Protein AF-A0A8T6TS61-F1 (afdb_monomer)

Sequence (116 aa):
MEAKVGDKGYFGRKNGEKTYGEVVKVNRKTLKVKQLEDRGTQKSHNVGTVWTVPKTLWTPENEGRPAYATKPRRPRRKRPCLVNVLTGERTYGEPGMSEDLLFGLMANGMLPKGRR

Radius of gyration: 26.25 Å; Cα contacts (8 Å, |Δi|>4): 185; chains: 1; bounding box: 59×33×60 Å

Structure (mmCIF, N/CA/C/O backbone):
data_AF-A0A8T6TS61-F1
#
_entry.id   AF-A0A8T6TS61-F1
#
loop_
_atom_site.group_PDB
_atom_site.id
_atom_site.type_symbol
_atom_site.label_atom_id
_atom_site.label_alt_id
_atom_site.label_comp_id
_atom_site.label_asym_id
_atom_site.label_entity_id
_atom_site.label_seq_id
_atom_site.pdbx_PDB_ins_code
_atom_site.Cartn_x
_atom_site.Cartn_y
_atom_site.Cartn_z
_atom_site.occupancy
_atom_site.B_iso_or_equiv
_atom_site.auth_seq_id
_atom_site.auth_comp_id
_atom_site.auth_asym_id
_atom_site.auth_atom_id
_atom_site.pdbx_PDB_model_num
ATOM 1 N N . MET A 1 1 ? -0.534 5.673 20.161 1.00 57.84 1 MET A N 1
ATOM 2 C CA . MET A 1 1 ? -1.761 6.347 19.694 1.00 57.84 1 MET A CA 1
ATOM 3 C C . MET A 1 1 ? -2.920 5.394 19.885 1.00 57.84 1 MET A C 1
ATOM 5 O O . MET A 1 1 ? -2.865 4.272 19.388 1.00 57.84 1 MET A O 1
ATOM 9 N N . GLU A 1 2 ? -3.903 5.790 20.682 1.00 70.38 2 GLU A N 1
ATOM 10 C CA . GLU A 1 2 ? -5.061 4.963 21.009 1.00 70.38 2 GLU A CA 1
ATOM 11 C C . GLU A 1 2 ? -6.249 5.462 20.188 1.00 70.38 2 GLU A C 1
ATOM 13 O O . GLU A 1 2 ? -6.731 6.564 20.416 1.00 70.38 2 GLU A O 1
ATOM 18 N N . ALA A 1 3 ? -6.648 4.695 19.172 1.00 75.81 3 ALA A N 1
ATOM 19 C CA . ALA A 1 3 ? -7.824 5.017 18.370 1.00 75.81 3 ALA A CA 1
ATOM 20 C C . ALA A 1 3 ? -9.089 4.681 19.167 1.00 75.81 3 ALA A C 1
ATOM 22 O O . ALA A 1 3 ? -9.177 3.588 19.739 1.00 75.81 3 ALA A O 1
ATOM 23 N N . LYS A 1 4 ? -10.052 5.599 19.181 1.00 85.06 4 LYS A N 1
ATOM 24 C CA . LYS A 1 4 ? -11.373 5.431 19.789 1.00 85.06 4 LYS A CA 1
ATOM 25 C C . LYS A 1 4 ? -12.397 5.027 18.730 1.00 85.06 4 LYS A C 1
ATOM 27 O O . LYS A 1 4 ? -12.181 5.172 17.529 1.00 85.06 4 LYS A O 1
ATOM 32 N N . VAL A 1 5 ? -13.517 4.466 19.180 1.00 87.69 5 VAL A N 1
ATOM 33 C CA . VAL A 1 5 ? -14.664 4.204 18.299 1.00 87.69 5 VAL A CA 1
ATOM 34 C C . VAL A 1 5 ? -15.241 5.551 17.851 1.00 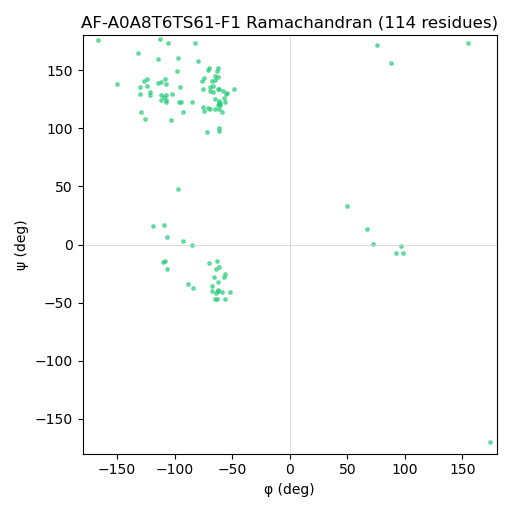87.69 5 VAL A C 1
ATOM 36 O O . VAL A 1 5 ?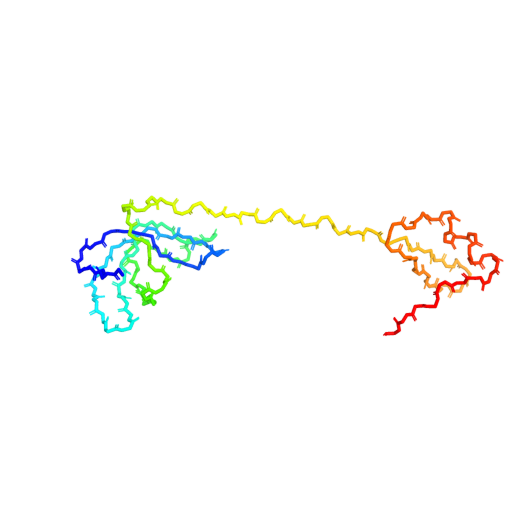 -15.437 6.426 18.689 1.00 87.69 5 VAL A O 1
ATOM 39 N N . GLY A 1 6 ? -15.481 5.710 16.550 1.00 87.44 6 GLY A N 1
ATOM 40 C CA . GLY A 1 6 ? -15.922 6.959 15.921 1.00 87.44 6 GLY A CA 1
ATOM 41 C C . GLY A 1 6 ? -14.791 7.846 15.388 1.00 87.44 6 GLY A C 1
ATOM 42 O O . GLY A 1 6 ? -15.067 8.824 14.698 1.00 87.44 6 GLY A O 1
ATOM 43 N N . ASP A 1 7 ? -13.521 7.511 15.647 1.00 89.44 7 ASP A N 1
ATOM 44 C CA . ASP A 1 7 ? -12.402 8.281 15.095 1.00 89.44 7 ASP A CA 1
ATOM 45 C C . ASP A 1 7 ? -12.305 8.097 13.577 1.00 89.44 7 ASP A C 1
ATOM 47 O O . ASP A 1 7 ? -12.357 6.975 13.057 1.00 89.44 7 ASP A O 1
ATOM 51 N N . LYS A 1 8 ? -12.096 9.211 12.871 1.00 91.00 8 LYS A N 1
ATOM 52 C CA . LYS A 1 8 ? -11.845 9.243 11.429 1.00 91.00 8 LYS A CA 1
ATOM 53 C C . LYS A 1 8 ? -10.356 9.352 11.134 1.00 91.00 8 LYS A C 1
ATOM 55 O O . LYS A 1 8 ? -9.570 9.915 11.901 1.00 91.00 8 LYS A O 1
ATOM 60 N N . GLY A 1 9 ? -9.949 8.775 10.014 1.00 91.19 9 GLY A N 1
ATOM 61 C CA . GLY A 1 9 ? -8.551 8.757 9.625 1.00 91.19 9 GLY A CA 1
ATOM 62 C C . GLY A 1 9 ? -8.287 7.924 8.387 1.00 91.19 9 GLY A C 1
ATOM 63 O O . GLY A 1 9 ? -9.191 7.479 7.681 1.00 91.19 9 GLY A O 1
ATOM 64 N N . TYR A 1 10 ? -7.005 7.714 8.129 1.00 90.06 10 TYR A N 1
ATOM 65 C CA . TYR A 1 10 ? -6.511 6.984 6.978 1.00 90.06 10 TYR A CA 1
ATOM 66 C C . TYR A 1 10 ? -5.981 5.618 7.398 1.00 90.06 10 TYR A C 1
ATOM 68 O O . TYR A 1 10 ? -5.243 5.483 8.376 1.00 90.06 10 TYR A O 1
ATOM 76 N N . PHE A 1 11 ? -6.293 4.590 6.612 1.00 89.25 11 PHE A N 1
ATOM 77 C CA . PHE A 1 11 ? -5.754 3.249 6.810 1.00 89.25 11 PHE A CA 1
ATOM 78 C C . PHE A 1 11 ? -5.103 2.702 5.543 1.00 89.25 11 PHE A C 1
ATOM 80 O O . PHE A 1 11 ? -5.594 2.876 4.429 1.00 89.25 11 PHE A O 1
ATOM 87 N N . GLY A 1 12 ? -3.974 2.011 5.707 1.00 87.12 12 GLY A N 1
ATOM 88 C CA . GLY A 1 12 ? -3.275 1.368 4.594 1.00 87.12 12 GLY A CA 1
ATOM 89 C C . GLY A 1 12 ? -1.782 1.172 4.835 1.00 87.12 12 GLY A C 1
ATOM 90 O O . GLY A 1 12 ? -1.214 1.642 5.821 1.00 87.12 12 GLY A O 1
ATOM 91 N N . ARG A 1 13 ? -1.109 0.472 3.919 1.00 84.88 13 ARG A N 1
ATOM 92 C CA . ARG A 1 13 ? 0.338 0.192 4.019 1.00 84.88 13 ARG A CA 1
ATOM 93 C C . ARG A 1 13 ? 1.155 1.468 3.802 1.00 84.88 13 ARG A C 1
ATOM 95 O O . ARG A 1 13 ? 0.719 2.344 3.070 1.00 84.88 13 ARG A O 1
ATOM 102 N N . LYS A 1 14 ? 2.356 1.569 4.388 1.00 78.38 14 LYS A N 1
ATOM 103 C CA . LYS A 1 14 ? 3.235 2.758 4.277 1.00 78.38 14 LYS A CA 1
ATOM 104 C C . LYS A 1 14 ? 3.491 3.205 2.827 1.00 78.38 14 LYS A C 1
ATOM 106 O O . LYS A 1 14 ? 3.453 4.393 2.556 1.00 78.38 14 LYS A O 1
ATOM 111 N N . ASN A 1 15 ? 3.698 2.252 1.918 1.00 77.00 15 ASN A N 1
ATOM 112 C CA . ASN A 1 15 ? 3.918 2.502 0.485 1.00 77.00 15 ASN A CA 1
ATOM 113 C C . ASN A 1 15 ? 2.719 2.070 -0.380 1.00 77.00 15 ASN A C 1
ATOM 115 O O . ASN A 1 15 ? 2.887 1.802 -1.565 1.00 77.00 15 ASN A O 1
ATOM 119 N N . GLY A 1 16 ? 1.550 1.869 0.229 1.00 76.69 16 GLY A N 1
ATOM 120 C CA . GLY A 1 16 ? 0.342 1.434 -0.468 1.00 76.69 16 GLY A CA 1
ATOM 121 C C . GLY A 1 16 ? -0.718 2.523 -0.486 1.00 76.69 16 GLY A C 1
ATOM 122 O O . GLY A 1 16 ? -0.552 3.574 0.128 1.00 76.69 16 GLY A O 1
ATOM 123 N N . GLU A 1 17 ? -1.827 2.228 -1.157 1.00 82.12 17 GLU A N 1
ATOM 124 C CA . GLU A 1 17 ? -3.011 3.080 -1.147 1.00 82.12 17 GLU A CA 1
ATOM 125 C C . GLU A 1 17 ? -3.520 3.274 0.287 1.00 82.12 17 GLU A C 1
ATOM 127 O O . GLU A 1 17 ? -3.616 2.321 1.077 1.00 82.12 17 GLU A O 1
ATOM 132 N N . LYS A 1 18 ? -3.791 4.536 0.613 1.00 86.50 18 LYS A N 1
ATOM 133 C CA . LYS A 1 18 ? -4.321 4.992 1.891 1.00 86.50 18 LYS A CA 1
ATOM 134 C C . LYS A 1 18 ? -5.765 5.389 1.659 1.00 86.50 18 LYS A C 1
ATOM 136 O O . LYS A 1 18 ? -6.031 6.221 0.800 1.00 86.50 18 LYS A O 1
ATOM 141 N N . THR A 1 19 ? -6.667 4.789 2.416 1.00 89.06 19 THR A N 1
ATOM 142 C CA . THR A 1 19 ? -8.106 4.985 2.250 1.00 89.06 19 THR A CA 1
ATOM 143 C C . THR A 1 19 ? -8.657 5.676 3.482 1.00 89.06 19 THR A C 1
ATOM 145 O O . THR A 1 19 ? -8.248 5.341 4.597 1.00 89.06 19 THR A O 1
ATOM 148 N N . TYR A 1 20 ? -9.562 6.631 3.292 1.00 90.25 20 TYR A N 1
ATOM 149 C CA . TYR A 1 20 ? -10.251 7.278 4.399 1.00 90.25 20 TYR A CA 1
ATOM 150 C C . TYR A 1 20 ? -11.351 6.378 4.980 1.00 90.25 20 TYR A C 1
ATOM 152 O O . TYR A 1 20 ? -12.066 5.670 4.259 1.00 90.25 20 TYR A O 1
ATOM 160 N N . GLY A 1 21 ? -11.482 6.381 6.302 1.00 92.06 21 GLY A N 1
ATOM 161 C CA . GLY A 1 21 ? -12.479 5.584 7.000 1.00 92.06 21 GLY A CA 1
ATOM 162 C C . GLY A 1 21 ? -12.670 5.977 8.458 1.00 92.06 21 GLY A C 1
ATOM 163 O O . GLY A 1 21 ? -11.967 6.829 8.995 1.00 92.06 21 GLY A O 1
ATOM 164 N N . GLU A 1 22 ? -13.632 5.316 9.089 1.00 93.44 22 GLU A N 1
ATOM 165 C CA . GLU A 1 22 ? -14.068 5.555 10.464 1.00 93.44 22 GLU A CA 1
ATOM 166 C C . GLU A 1 22 ? -13.972 4.274 11.297 1.00 93.44 22 GLU A C 1
ATOM 168 O O . GLU A 1 22 ? -14.357 3.192 10.847 1.00 93.44 22 GLU A O 1
ATOM 173 N N . VAL A 1 23 ? -13.465 4.364 12.524 1.00 92.69 23 VAL A N 1
ATOM 174 C CA . VAL A 1 23 ? -13.328 3.208 13.417 1.00 92.69 23 VAL A CA 1
ATOM 175 C C . VAL A 1 23 ? -14.688 2.799 13.987 1.00 92.69 23 VAL A C 1
ATOM 177 O O . VAL A 1 23 ? -15.271 3.493 14.809 1.00 92.69 23 VAL A O 1
ATOM 180 N N . VAL A 1 24 ? -15.156 1.605 13.630 1.00 93.38 24 VAL A N 1
ATOM 181 C CA . VAL A 1 24 ? -16.403 1.009 14.145 1.00 93.38 24 VAL A CA 1
ATOM 182 C C . VAL A 1 24 ? -16.164 0.217 15.429 1.00 93.38 24 VAL A C 1
ATOM 184 O O . VAL A 1 24 ? -17.025 0.142 16.299 1.00 93.38 24 VAL A O 1
ATOM 187 N N . LYS A 1 25 ? -15.002 -0.434 15.553 1.00 91.06 25 LYS A N 1
ATOM 188 C CA . LYS A 1 25 ? -14.678 -1.258 16.726 1.00 91.06 25 LYS A CA 1
ATOM 189 C C . LYS A 1 25 ? -13.185 -1.273 16.996 1.00 91.06 25 LYS A C 1
ATOM 191 O O . LYS A 1 25 ? -12.387 -1.470 16.083 1.00 91.06 25 LYS A O 1
ATOM 196 N N . VAL A 1 26 ? -12.815 -1.179 18.267 1.00 91.88 26 VAL A N 1
ATOM 197 C CA . VAL A 1 26 ? -11.428 -1.280 18.722 1.00 91.88 26 VAL A CA 1
ATOM 198 C C . VAL A 1 26 ? -11.235 -2.614 19.433 1.00 91.88 26 VAL A C 1
ATOM 200 O O . VAL A 1 26 ? -11.913 -2.913 20.409 1.00 91.88 26 VAL A O 1
ATOM 203 N N . ASN A 1 27 ? -10.296 -3.423 18.947 1.00 91.25 27 ASN A N 1
ATOM 204 C CA . ASN A 1 27 ? -9.801 -4.601 19.652 1.00 91.25 27 ASN A CA 1
ATOM 205 C C . ASN A 1 27 ? -8.399 -4.312 20.215 1.00 91.25 27 ASN A C 1
ATOM 207 O O . ASN A 1 27 ? -7.758 -3.301 19.907 1.00 91.25 27 ASN A O 1
ATOM 211 N N . ARG A 1 28 ? -7.859 -5.245 21.012 1.00 88.19 28 ARG A N 1
ATOM 212 C CA . ARG A 1 28 ? -6.527 -5.093 21.621 1.00 88.19 28 ARG A CA 1
ATOM 213 C C . ARG A 1 28 ? -5.424 -4.854 20.579 1.00 88.19 28 ARG A C 1
ATOM 215 O O . ARG A 1 28 ? -4.642 -3.918 20.738 1.00 88.19 28 ARG A O 1
ATOM 222 N N . LYS A 1 29 ? -5.393 -5.649 19.500 1.00 89.06 29 LYS A N 1
ATOM 223 C CA . LYS A 1 29 ? -4.361 -5.589 18.439 1.00 89.06 29 LYS A CA 1
ATOM 224 C C . LYS A 1 29 ? -4.839 -4.973 17.116 1.00 89.06 29 LYS A C 1
ATOM 226 O O . LYS A 1 29 ? -4.019 -4.521 16.319 1.00 89.06 29 LYS A O 1
ATOM 231 N N . THR A 1 30 ? -6.146 -4.957 16.871 1.00 92.81 30 THR A N 1
ATOM 232 C CA . THR A 1 30 ? -6.739 -4.583 15.578 1.00 92.81 30 THR A CA 1
ATOM 233 C C . THR A 1 30 ? -7.880 -3.586 15.748 1.00 92.81 30 THR A C 1
ATOM 235 O O . THR A 1 30 ? -8.410 -3.409 16.840 1.00 92.81 30 THR A O 1
ATOM 238 N N . LEU A 1 31 ? -8.269 -2.959 14.647 1.00 92.94 31 LEU A N 1
ATOM 239 C CA . LEU A 1 31 ? -9.385 -2.034 14.515 1.00 92.94 31 LEU A CA 1
ATOM 240 C C . LEU A 1 31 ? -10.311 -2.568 13.424 1.00 92.94 31 LEU A C 1
ATOM 242 O O . LEU A 1 31 ? -9.833 -3.104 12.423 1.00 92.94 31 LEU A O 1
ATOM 246 N N . LYS A 1 32 ? -11.622 -2.434 13.605 1.00 93.31 32 LYS A N 1
ATOM 247 C CA . LYS A 1 32 ? -12.579 -2.533 12.505 1.00 93.31 32 LYS A CA 1
ATOM 248 C C . LYS A 1 32 ? -12.881 -1.130 12.021 1.00 93.31 32 LYS A C 1
ATOM 250 O O . LYS A 1 32 ? -13.324 -0.308 12.817 1.00 93.31 32 LYS A O 1
ATOM 255 N N . VAL A 1 33 ? -12.642 -0.877 10.745 1.00 93.44 33 VAL A N 1
ATOM 256 C CA . VAL A 1 33 ? -12.772 0.445 10.131 1.00 93.44 33 VAL A CA 1
ATOM 257 C C . VAL A 1 33 ? -13.774 0.356 8.991 1.00 93.44 33 VAL A C 1
ATOM 259 O O . VAL A 1 33 ? -13.643 -0.517 8.137 1.00 93.44 33 VAL A O 1
ATOM 262 N N . LYS A 1 34 ? -14.771 1.235 8.972 1.00 92.50 34 LYS A N 1
ATOM 263 C CA . LYS A 1 34 ? -15.693 1.413 7.854 1.00 92.50 34 LYS A CA 1
ATOM 264 C C . LYS A 1 34 ? -15.062 2.366 6.851 1.00 92.50 34 LYS A C 1
ATOM 266 O O . LYS A 1 34 ? -14.695 3.485 7.190 1.00 92.50 34 LYS A O 1
ATOM 271 N N . GLN A 1 35 ? -14.918 1.905 5.623 1.00 91.44 35 GLN A N 1
ATOM 272 C CA . GLN A 1 35 ? -14.392 2.688 4.515 1.00 91.44 35 GLN A CA 1
ATOM 273 C C . GLN A 1 35 ? -15.389 3.786 4.106 1.00 91.44 35 GLN A C 1
ATOM 275 O O . GLN A 1 35 ? -16.574 3.497 3.939 1.00 91.44 35 GLN A O 1
ATOM 280 N N . LEU A 1 36 ? -14.913 5.022 3.936 1.00 89.56 36 LEU A N 1
ATOM 281 C CA . LEU A 1 36 ? -15.720 6.184 3.529 1.00 89.56 36 LEU A CA 1
ATOM 282 C C . LEU A 1 36 ? -15.408 6.676 2.102 1.00 89.56 36 LEU A C 1
ATOM 284 O O . LEU A 1 36 ? -16.199 7.418 1.534 1.00 89.56 36 LEU A O 1
ATOM 288 N N . GLU A 1 37 ? -14.295 6.240 1.512 1.00 85.56 37 GLU A N 1
ATOM 289 C CA . GLU A 1 37 ? -13.898 6.533 0.124 1.00 85.56 37 GLU A CA 1
ATOM 290 C C . GLU A 1 37 ? -13.885 5.260 -0.725 1.00 85.56 37 GLU A C 1
ATOM 292 O O . GLU A 1 37 ? -13.765 4.168 -0.182 1.00 85.56 37 GLU A O 1
ATOM 297 N N . ASP A 1 38 ? -13.957 5.366 -2.051 1.00 80.81 38 ASP A N 1
ATOM 298 C CA . ASP A 1 38 ? -13.696 4.225 -2.937 1.00 80.81 38 ASP A CA 1
ATOM 299 C C . ASP A 1 38 ? -12.230 3.769 -2.817 1.00 80.81 38 ASP A C 1
ATOM 301 O O . ASP A 1 38 ? -11.324 4.584 -2.628 1.00 80.81 38 ASP A O 1
ATOM 305 N N . ARG A 1 39 ? -11.984 2.459 -2.934 1.00 77.44 39 ARG A N 1
ATOM 306 C CA . ARG A 1 39 ? -10.640 1.872 -2.827 1.00 77.44 39 ARG A CA 1
ATOM 307 C C . ARG A 1 39 ? -10.330 0.946 -3.995 1.00 77.44 39 ARG A C 1
ATOM 309 O O . ARG A 1 39 ? -11.118 0.053 -4.315 1.00 77.44 39 ARG A O 1
ATOM 316 N N . GLY A 1 40 ? -9.121 1.089 -4.534 1.00 69.94 40 GLY A N 1
ATOM 317 C CA . GLY A 1 40 ? -8.561 0.230 -5.571 1.00 69.94 40 GLY A CA 1
ATOM 318 C C . GLY A 1 40 ? -8.900 0.669 -6.997 1.00 69.94 40 GLY A C 1
ATOM 319 O O . GLY A 1 40 ? -9.906 1.322 -7.264 1.00 69.94 40 GLY A O 1
ATOM 320 N N . THR A 1 41 ? -8.053 0.256 -7.942 1.00 62.69 41 THR A N 1
ATOM 321 C CA . THR A 1 41 ? -8.075 0.679 -9.357 1.00 62.69 41 THR A CA 1
ATOM 322 C C . THR A 1 41 ? -9.365 0.312 -10.104 1.00 62.69 41 THR A C 1
ATOM 324 O O . THR A 1 41 ? -9.663 0.911 -11.130 1.00 62.69 41 THR A O 1
ATOM 327 N N . GLN A 1 42 ? -10.144 -0.646 -9.594 1.00 61.75 42 GLN A N 1
ATOM 328 C CA . GLN A 1 42 ? -11.404 -1.103 -10.194 1.00 61.75 42 GLN A 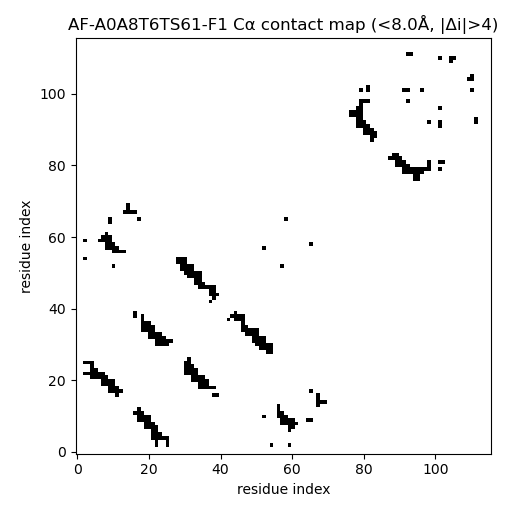CA 1
ATOM 329 C C . GLN A 1 42 ? -12.631 -0.889 -9.293 1.00 61.75 42 GLN A C 1
ATOM 331 O O . GLN A 1 42 ? -13.663 -1.507 -9.534 1.00 61.75 42 GLN A O 1
ATOM 336 N N . LYS A 1 43 ? -12.542 -0.056 -8.240 1.00 63.91 43 LYS A N 1
ATOM 337 C CA . LYS A 1 43 ? -13.630 0.123 -7.253 1.00 63.91 43 LYS A CA 1
ATOM 338 C C . LYS A 1 43 ? -14.171 -1.204 -6.701 1.00 63.91 43 LYS A C 1
ATOM 340 O O . LYS A 1 43 ? -15.348 -1.331 -6.389 1.00 63.91 43 LYS A O 1
ATOM 345 N N . SER A 1 44 ? -13.311 -2.215 -6.572 1.00 62.91 44 SER A N 1
ATOM 346 C CA . SER A 1 44 ? -13.714 -3.570 -6.167 1.00 62.91 44 SER A CA 1
ATOM 347 C C . SER A 1 44 ? -14.301 -3.624 -4.750 1.00 62.91 44 SER A C 1
ATOM 349 O O . SER A 1 44 ? -14.908 -4.621 -4.370 1.00 62.91 44 SER A O 1
ATOM 351 N N . HIS A 1 45 ? -14.122 -2.559 -3.965 1.00 70.00 45 HIS A N 1
ATOM 352 C CA . HIS A 1 45 ? -14.684 -2.410 -2.632 1.00 70.00 45 HIS A CA 1
ATOM 353 C C . HIS A 1 45 ? -15.477 -1.110 -2.538 1.00 70.00 45 HIS A C 1
ATOM 355 O O . HIS A 1 45 ? -14.890 -0.026 -2.480 1.00 70.00 45 HIS A O 1
ATOM 361 N N . ASN A 1 46 ? -16.801 -1.250 -2.479 1.00 76.69 46 ASN A N 1
ATOM 362 C CA . ASN A 1 46 ? -17.725 -0.136 -2.315 1.00 76.69 46 ASN A CA 1
ATOM 363 C C . ASN A 1 46 ? -17.496 0.590 -0.981 1.00 76.69 46 ASN A C 1
ATOM 365 O O . ASN A 1 46 ? -17.105 -0.014 0.032 1.00 76.69 46 ASN A O 1
ATOM 369 N N . VAL A 1 47 ? -17.818 1.885 -0.977 1.00 81.50 47 VAL A N 1
ATOM 370 C CA . VAL A 1 47 ? -17.962 2.696 0.237 1.00 81.50 47 VAL A CA 1
ATOM 371 C C . VAL A 1 47 ? -18.852 1.963 1.249 1.00 81.50 47 VAL A C 1
ATOM 373 O O . VAL A 1 47 ? -19.894 1.410 0.905 1.00 81.50 47 VAL A O 1
ATOM 376 N N . GLY A 1 48 ? -18.426 1.929 2.511 1.00 84.50 48 GLY A N 1
ATOM 377 C CA . GLY A 1 48 ? -19.119 1.234 3.597 1.00 84.50 48 GLY A CA 1
ATOM 378 C C . GLY A 1 48 ? -18.570 -0.153 3.938 1.00 84.50 48 GLY A C 1
ATOM 379 O O . GLY A 1 48 ? -18.967 -0.715 4.959 1.00 84.50 48 GLY A O 1
ATOM 380 N N . THR A 1 49 ? -17.623 -0.686 3.158 1.00 87.88 49 THR A N 1
ATOM 381 C CA . THR A 1 49 ? -16.950 -1.957 3.475 1.00 87.88 49 THR A CA 1
ATOM 382 C C . THR A 1 49 ? -16.191 -1.861 4.804 1.00 87.88 49 THR A C 1
ATOM 384 O O . THR A 1 49 ? -15.463 -0.896 5.052 1.00 87.88 49 THR A O 1
ATOM 387 N N . VAL A 1 50 ? -16.340 -2.871 5.668 1.00 91.06 50 VAL A N 1
ATOM 388 C CA . VAL A 1 50 ? -15.656 -2.931 6.968 1.00 91.06 50 VAL A CA 1
ATOM 389 C C . VAL A 1 50 ? -14.365 -3.739 6.858 1.00 91.06 50 VAL A C 1
ATOM 391 O O . VAL A 1 50 ? -14.381 -4.920 6.519 1.00 91.06 50 VAL A O 1
ATOM 394 N N . TRP A 1 51 ? -13.247 -3.120 7.220 1.00 90.62 51 TRP A N 1
ATOM 395 C CA . TRP A 1 51 ? -11.912 -3.705 7.175 1.00 90.62 51 TRP A CA 1
ATOM 396 C C . TRP A 1 51 ? -11.381 -4.010 8.565 1.00 90.62 51 TRP A C 1
ATOM 398 O O . TRP A 1 51 ? -11.553 -3.220 9.489 1.00 90.62 51 TRP A O 1
ATOM 408 N N . THR A 1 52 ? -10.661 -5.123 8.699 1.00 93.62 52 THR A N 1
ATOM 409 C CA . THR A 1 52 ? -9.856 -5.393 9.895 1.00 93.62 52 THR A CA 1
ATOM 410 C C . THR A 1 52 ? -8.437 -4.889 9.660 1.00 93.62 52 THR A C 1
ATOM 412 O O . THR A 1 52 ? -7.723 -5.407 8.804 1.00 93.62 52 THR A O 1
ATOM 415 N N . VAL A 1 53 ? -8.024 -3.874 10.417 1.00 90.75 53 VAL A N 1
ATOM 416 C CA . VAL A 1 53 ? -6.755 -3.162 10.232 1.00 90.75 53 VAL A CA 1
ATOM 417 C C . VAL A 1 53 ? -5.913 -3.250 11.512 1.00 90.75 53 VAL A C 1
ATOM 419 O O . VAL A 1 53 ? -6.423 -2.990 12.601 1.00 90.75 53 VAL A O 1
ATOM 422 N N . PRO A 1 54 ? -4.620 -3.607 11.442 1.00 91.69 54 PRO A N 1
ATOM 423 C CA . PRO A 1 54 ? -3.702 -3.477 12.572 1.00 91.69 54 PRO A CA 1
ATOM 424 C C . PRO A 1 54 ? -3.535 -2.016 13.005 1.00 91.69 54 PRO A C 1
ATOM 426 O O . PRO A 1 54 ? -3.441 -1.130 12.158 1.00 91.69 54 PRO A O 1
ATOM 429 N N . LYS A 1 55 ? -3.388 -1.763 14.311 1.00 88.81 55 LYS A N 1
ATOM 430 C CA . LYS A 1 55 ? -3.176 -0.397 14.840 1.00 88.81 55 LYS A 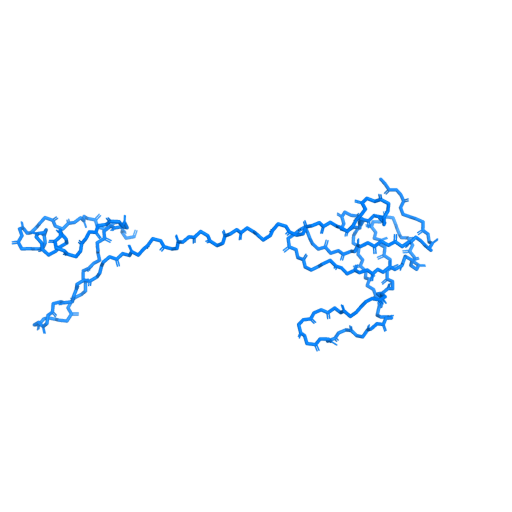CA 1
ATOM 431 C C . LYS A 1 55 ? -1.954 0.315 14.237 1.00 88.81 55 LYS A C 1
ATOM 433 O O . LYS A 1 55 ? -1.939 1.533 14.162 1.00 88.81 55 LYS A O 1
ATOM 438 N N . THR A 1 56 ? -0.956 -0.433 13.761 1.00 88.75 56 THR A N 1
ATOM 439 C CA . THR A 1 56 ? 0.250 0.106 13.102 1.00 88.75 56 THR A CA 1
ATOM 440 C C . THR A 1 56 ? -0.001 0.703 11.716 1.00 88.75 56 THR A C 1
ATOM 442 O O . THR A 1 56 ? 0.864 1.395 11.188 1.00 88.75 56 THR A O 1
ATOM 445 N N . LEU A 1 57 ? -1.146 0.404 11.096 1.00 88.25 57 LEU A N 1
ATOM 446 C CA . LEU A 1 57 ? -1.513 0.876 9.757 1.00 88.25 57 LEU A CA 1
ATOM 447 C C . LEU A 1 57 ? -2.596 1.962 9.786 1.00 88.25 57 LEU A C 1
ATOM 449 O O . LEU A 1 57 ? -3.090 2.336 8.720 1.00 88.25 57 LEU A O 1
ATOM 453 N N . TRP A 1 58 ? -2.967 2.425 10.981 1.00 88.81 58 TRP A N 1
ATOM 454 C CA . TRP A 1 58 ? -3.920 3.503 11.209 1.00 88.81 58 TRP A CA 1
ATOM 455 C C . TRP A 1 58 ? -3.187 4.830 11.385 1.00 88.81 58 TRP A C 1
ATOM 457 O O . TRP A 1 58 ? -2.201 4.902 12.116 1.00 88.81 58 TRP A O 1
ATOM 467 N N . THR A 1 59 ? -3.692 5.866 10.730 1.00 88.62 59 THR A N 1
ATOM 468 C CA . THR A 1 59 ? -3.189 7.234 10.823 1.00 88.62 59 THR A CA 1
ATOM 469 C C . THR A 1 59 ? -4.386 8.138 11.117 1.00 88.62 59 THR A C 1
ATOM 471 O O . THR A 1 59 ? -5.291 8.202 10.282 1.00 88.62 59 THR A O 1
ATOM 474 N N . PRO A 1 60 ? -4.457 8.783 12.294 1.00 87.19 60 PRO A N 1
ATOM 475 C CA . PRO A 1 60 ? -5.571 9.665 12.626 1.00 87.19 60 PRO A CA 1
ATOM 476 C C . PRO A 1 60 ? -5.608 10.864 11.671 1.00 87.19 60 PRO A C 1
ATOM 478 O O . PRO A 1 60 ? -4.570 11.324 11.202 1.00 87.19 60 PRO A O 1
ATOM 481 N N . GLU A 1 61 ? -6.801 11.395 11.403 1.00 85.56 61 GLU A N 1
ATOM 482 C CA . GLU A 1 61 ? -6.984 12.545 10.502 1.00 85.56 61 GLU A CA 1
ATOM 483 C C . GLU A 1 61 ? -6.172 13.784 10.921 1.00 85.56 61 GLU A C 1
ATOM 485 O O . GLU A 1 61 ? -5.729 14.549 10.068 1.00 85.56 61 GLU A O 1
ATOM 490 N N . ASN A 1 62 ? -5.898 13.929 12.220 1.00 78.06 62 ASN A N 1
ATOM 491 C CA . ASN A 1 62 ? -5.139 15.043 12.791 1.00 78.06 62 ASN A CA 1
ATOM 492 C C . ASN A 1 62 ? -3.668 15.100 12.313 1.00 78.06 62 ASN A C 1
ATOM 494 O O . ASN A 1 62 ? -3.046 16.154 12.340 1.00 78.06 62 ASN A O 1
ATOM 498 N N . GLU A 1 63 ? -3.1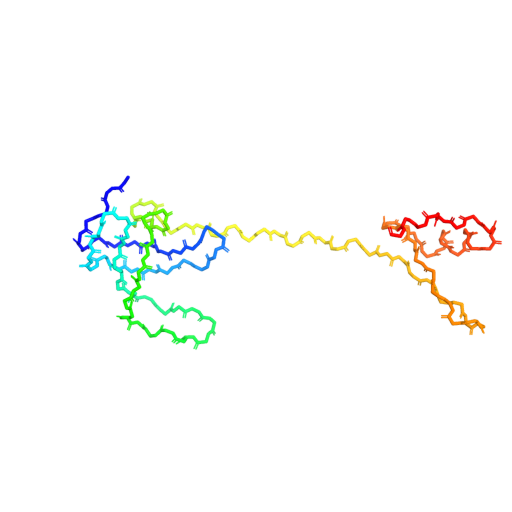08 13.985 11.832 1.00 73.44 63 GLU A N 1
ATOM 499 C CA . GLU A 1 63 ? -1.760 13.949 11.234 1.00 73.44 63 GLU A CA 1
ATOM 500 C C . GLU A 1 63 ? -1.756 14.333 9.742 1.00 73.44 63 GLU A C 1
ATOM 502 O O . GLU A 1 63 ? -0.702 14.378 9.105 1.00 73.44 63 GLU A O 1
ATOM 507 N N . GLY A 1 64 ? -2.931 14.626 9.180 1.00 69.75 64 GLY A N 1
ATOM 508 C CA . GLY A 1 64 ? -3.119 14.908 7.765 1.00 69.75 64 GLY A CA 1
ATOM 509 C C . GLY A 1 64 ? -3.081 13.650 6.894 1.00 69.75 64 GLY A C 1
ATOM 510 O O . GLY A 1 64 ? -2.786 12.538 7.339 1.00 69.75 64 GLY A O 1
ATOM 511 N N . ARG A 1 65 ? -3.409 13.811 5.605 1.00 69.88 65 ARG A N 1
ATOM 512 C CA . ARG A 1 65 ? -3.334 12.713 4.632 1.00 69.88 65 ARG A CA 1
ATOM 513 C C . ARG A 1 65 ? -1.859 12.366 4.401 1.00 69.88 65 ARG A C 1
ATOM 515 O O . ARG A 1 65 ? -1.131 13.206 3.870 1.00 69.88 65 ARG A O 1
ATOM 522 N N . PRO A 1 66 ? -1.392 11.152 4.743 1.00 66.31 66 PRO A N 1
ATOM 523 C CA . PRO A 1 66 ? 0.009 10.807 4.556 1.00 66.31 66 PRO A CA 1
ATOM 524 C C . PRO A 1 66 ? 0.347 10.808 3.061 1.00 66.31 66 PRO A C 1
ATOM 526 O O . PRO A 1 66 ? -0.190 10.007 2.291 1.00 66.31 66 PRO A O 1
ATOM 529 N N . ALA A 1 67 ? 1.241 11.713 2.652 1.00 63.09 67 ALA A N 1
ATOM 530 C CA . ALA A 1 67 ? 1.741 11.777 1.286 1.00 63.09 67 ALA A CA 1
ATOM 531 C C . ALA A 1 67 ? 2.454 10.462 0.945 1.00 63.09 67 ALA A C 1
ATOM 533 O O . ALA A 1 67 ? 3.379 10.030 1.640 1.00 63.09 67 ALA A O 1
ATOM 534 N N . TYR A 1 68 ? 2.019 9.799 -0.123 1.00 62.00 68 TYR A N 1
ATOM 535 C CA . TYR A 1 68 ? 2.716 8.621 -0.610 1.00 62.00 68 TYR A CA 1
ATOM 536 C C . TYR A 1 68 ? 3.983 9.084 -1.331 1.00 62.00 68 TYR A C 1
ATOM 538 O O . TYR A 1 68 ? 3.936 9.791 -2.333 1.00 62.00 68 TYR A O 1
ATOM 546 N N . ALA A 1 69 ? 5.143 8.674 -0.827 1.00 56.50 69 ALA A N 1
ATOM 547 C CA . ALA A 1 69 ? 6.377 8.822 -1.578 1.00 56.50 69 ALA A CA 1
ATOM 548 C C . ALA A 1 69 ? 6.349 7.806 -2.728 1.00 56.50 69 ALA A C 1
ATOM 550 O O . ALA A 1 69 ? 6.689 6.633 -2.539 1.00 56.50 69 ALA A O 1
ATOM 551 N N . THR A 1 70 ? 5.956 8.225 -3.935 1.00 58.84 70 THR A N 1
ATOM 552 C CA . THR A 1 70 ? 6.331 7.476 -5.138 1.00 58.84 70 THR A CA 1
ATOM 553 C C . THR A 1 70 ? 7.845 7.501 -5.204 1.00 58.84 70 THR A C 1
ATOM 555 O O . THR A 1 70 ? 8.438 8.506 -5.594 1.00 58.84 70 THR A O 1
ATOM 558 N N . LYS A 1 71 ? 8.504 6.414 -4.791 1.00 60.78 71 LYS A N 1
ATOM 559 C CA . LYS A 1 71 ? 9.929 6.278 -5.081 1.00 60.78 71 LYS A CA 1
ATOM 560 C C . LYS A 1 71 ? 10.066 6.397 -6.599 1.00 60.78 71 LYS A C 1
ATOM 562 O O . LYS A 1 71 ? 9.422 5.605 -7.296 1.00 60.78 71 LYS A O 1
ATOM 567 N N . PRO A 1 72 ? 10.858 7.349 -7.123 1.00 65.56 72 PRO A N 1
ATOM 568 C CA . PRO A 1 72 ? 11.104 7.390 -8.551 1.00 65.56 72 PRO A CA 1
ATOM 569 C C . PRO A 1 72 ? 11.654 6.023 -8.948 1.00 65.56 72 PRO A C 1
ATOM 571 O O . PRO A 1 72 ? 12.550 5.481 -8.285 1.00 65.56 72 PRO A O 1
ATOM 574 N N . ARG A 1 73 ? 11.071 5.412 -9.985 1.00 67.62 73 ARG A N 1
ATOM 575 C CA . ARG A 1 73 ? 11.616 4.169 -10.533 1.00 67.62 73 ARG A CA 1
ATOM 576 C C . ARG A 1 73 ? 13.034 4.509 -10.967 1.00 67.62 73 ARG A C 1
ATOM 578 O O . ARG A 1 73 ? 13.215 5.332 -11.859 1.00 67.62 73 ARG A O 1
ATOM 585 N N . ARG A 1 74 ? 14.038 3.925 -10.305 1.00 72.38 74 ARG A N 1
ATOM 586 C CA . ARG A 1 74 ? 15.427 4.106 -10.733 1.00 72.38 74 ARG A CA 1
ATOM 587 C C . ARG A 1 74 ? 15.501 3.697 -12.208 1.00 72.38 74 ARG A C 1
ATOM 589 O O . ARG A 1 74 ? 14.986 2.619 -12.533 1.00 72.38 74 ARG A O 1
ATOM 596 N N . PRO A 1 75 ? 16.089 4.518 -13.092 1.00 73.38 75 PRO A N 1
ATOM 597 C CA . PRO A 1 75 ? 16.239 4.136 -14.485 1.00 73.38 75 PRO A CA 1
ATOM 598 C C . PRO A 1 75 ? 17.016 2.818 -14.531 1.00 73.38 75 PRO A C 1
ATOM 600 O O . PRO A 1 75 ? 18.079 2.683 -13.918 1.00 73.38 75 PRO A O 1
ATOM 603 N N . ARG A 1 76 ? 16.454 1.808 -15.204 1.00 74.56 76 ARG A N 1
ATOM 604 C CA . ARG A 1 76 ? 17.173 0.558 -15.462 1.00 74.56 76 ARG A CA 1
ATOM 605 C C . ARG A 1 76 ? 18.379 0.911 -16.330 1.00 74.56 76 ARG A C 1
ATOM 607 O O . ARG A 1 76 ? 18.199 1.451 -17.418 1.00 74.56 76 ARG A O 1
ATOM 614 N N . ARG A 1 77 ? 19.594 0.633 -15.850 1.00 76.44 77 ARG A N 1
ATOM 615 C CA . ARG A 1 77 ? 20.807 0.795 -16.661 1.00 76.44 77 ARG A CA 1
ATOM 616 C C . ARG A 1 77 ? 20.691 -0.150 -17.860 1.00 76.44 77 ARG A C 1
ATOM 618 O O . ARG A 1 77 ? 20.577 -1.360 -17.664 1.00 76.44 77 ARG A O 1
ATOM 625 N N . LYS A 1 78 ? 20.645 0.397 -19.078 1.00 79.69 78 LYS A N 1
ATOM 626 C CA . LYS A 1 78 ? 20.633 -0.407 -20.306 1.00 79.69 78 LYS A CA 1
ATOM 627 C C . LYS A 1 78 ? 21.988 -1.111 -20.433 1.00 79.69 78 LYS A C 1
ATOM 629 O O . LYS A 1 78 ? 23.022 -0.505 -20.153 1.00 79.69 78 LYS A O 1
ATOM 634 N N . ARG A 1 79 ? 21.967 -2.392 -20.800 1.00 83.38 79 ARG A N 1
ATOM 635 C CA . ARG A 1 79 ? 23.166 -3.153 -21.168 1.00 83.38 79 ARG A CA 1
ATOM 636 C C . ARG A 1 79 ? 23.187 -3.244 -22.691 1.00 83.38 79 ARG A C 1
ATOM 638 O O . ARG A 1 79 ? 22.148 -3.622 -23.237 1.00 83.38 79 ARG A O 1
ATOM 645 N N . PRO A 1 80 ? 24.298 -2.909 -23.362 1.00 86.88 80 PRO A N 1
ATOM 646 C CA . PRO A 1 80 ? 24.415 -3.172 -24.788 1.00 86.88 80 PRO A CA 1
ATOM 647 C C . PRO A 1 80 ? 24.413 -4.687 -25.015 1.00 86.88 80 PRO A C 1
ATOM 649 O O . PRO A 1 80 ? 24.980 -5.446 -24.218 1.00 86.88 80 PRO A O 1
ATOM 652 N N . CYS A 1 81 ? 23.754 -5.130 -26.080 1.00 87.88 81 CYS A N 1
ATOM 653 C CA . CYS A 1 81 ? 23.808 -6.514 -26.522 1.00 87.88 81 CYS A CA 1
ATOM 654 C C . CYS A 1 81 ? 24.131 -6.560 -28.008 1.00 87.88 81 CYS A C 1
ATOM 656 O O . CYS A 1 81 ? 23.469 -5.905 -28.809 1.00 87.88 81 CYS A O 1
ATOM 658 N N . LEU A 1 82 ? 25.123 -7.363 -28.367 1.00 85.25 82 LEU A N 1
ATOM 659 C CA . LEU A 1 82 ? 25.468 -7.619 -29.754 1.00 85.25 82 LEU A CA 1
ATOM 660 C C . LEU A 1 82 ? 25.133 -9.066 -30.089 1.00 85.25 82 LEU A C 1
ATOM 662 O O . LEU A 1 82 ? 25.310 -9.965 -29.266 1.00 85.25 82 LEU A O 1
ATOM 666 N N . VAL A 1 83 ? 24.603 -9.265 -31.290 1.00 88.12 83 VAL A N 1
ATOM 667 C CA . VAL A 1 83 ? 24.238 -10.578 -31.818 1.00 88.12 83 VAL A CA 1
ATOM 668 C C . VAL A 1 83 ? 25.182 -10.882 -32.966 1.00 88.12 83 VAL A C 1
ATOM 670 O O . VAL A 1 83 ? 25.277 -10.095 -33.907 1.00 88.12 83 VAL A O 1
ATOM 673 N N . ASN A 1 84 ? 25.885 -12.008 -32.897 1.00 83.56 84 ASN A N 1
ATOM 674 C CA . ASN A 1 84 ? 26.671 -12.482 -34.022 1.00 83.56 84 ASN A CA 1
ATOM 675 C C . ASN A 1 84 ? 25.709 -12.964 -35.116 1.00 83.56 84 ASN A C 1
ATOM 677 O O . ASN A 1 84 ? 24.944 -13.902 -34.904 1.00 83.56 84 ASN A O 1
ATOM 681 N N . VAL A 1 85 ? 25.737 -12.319 -36.281 1.00 87.31 85 VAL A N 1
ATOM 682 C CA . VAL A 1 85 ? 24.835 -12.639 -37.401 1.00 87.31 85 VAL A CA 1
ATOM 683 C C . VAL A 1 85 ? 25.103 -14.041 -37.963 1.00 87.31 85 VAL A C 1
ATOM 685 O O . VAL A 1 85 ? 24.185 -14.677 -38.469 1.00 87.31 85 VAL A O 1
ATOM 688 N N . LEU A 1 86 ? 26.336 -14.540 -37.843 1.00 85.88 86 LEU A N 1
ATOM 689 C CA . LEU A 1 86 ? 26.746 -15.835 -38.390 1.00 85.88 86 LEU A CA 1
ATOM 690 C C . LEU A 1 86 ? 26.409 -17.005 -37.458 1.00 85.88 86 LEU A C 1
ATOM 692 O O . LEU A 1 86 ? 26.038 -18.072 -37.935 1.00 85.88 86 LEU A O 1
ATOM 696 N N . THR A 1 87 ? 26.538 -16.819 -36.139 1.00 83.31 87 THR A N 1
ATOM 697 C CA . THR A 1 87 ? 26.350 -17.898 -35.146 1.00 83.31 87 THR A CA 1
ATOM 698 C C . THR A 1 87 ? 25.065 -17.768 -34.328 1.00 83.31 87 THR A C 1
ATOM 700 O O . THR A 1 87 ? 24.669 -18.706 -33.644 1.00 83.31 87 THR A O 1
ATOM 703 N N . GLY A 1 88 ? 24.402 -16.608 -34.364 1.00 84.38 88 GLY A N 1
ATOM 704 C CA . GLY A 1 88 ? 23.247 -16.291 -33.521 1.00 84.38 88 GLY A CA 1
ATOM 705 C C . GLY A 1 88 ? 23.589 -16.049 -32.044 1.00 84.38 88 GLY A C 1
ATOM 706 O O . GLY A 1 88 ? 22.693 -15.766 -31.244 1.00 84.38 88 GLY A O 1
ATOM 707 N N . GLU A 1 89 ? 24.865 -16.142 -31.662 1.00 84.88 89 GLU A N 1
ATOM 708 C CA . GLU 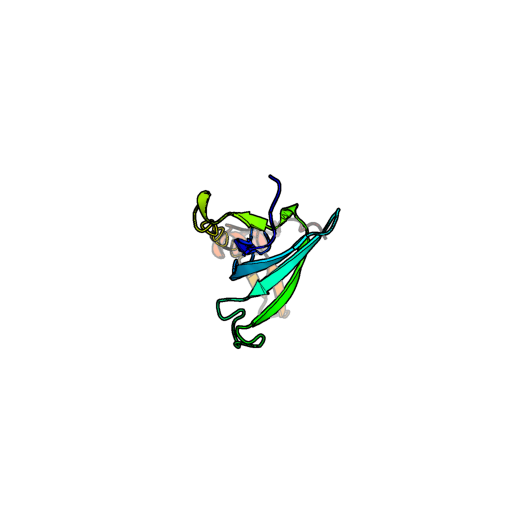A 1 89 ? 25.310 -15.966 -30.281 1.00 84.88 89 GLU A CA 1
ATOM 709 C C . GLU A 1 89 ? 25.118 -14.522 -29.813 1.00 84.88 89 GLU A C 1
ATOM 711 O O . GLU A 1 89 ? 25.338 -13.563 -30.556 1.00 84.88 89 GLU A O 1
ATOM 716 N N . ARG A 1 90 ? 24.698 -14.365 -28.553 1.00 86.69 90 ARG A N 1
ATOM 717 C CA . ARG A 1 90 ? 24.443 -13.060 -27.938 1.00 86.69 90 ARG A CA 1
ATOM 718 C C . ARG A 1 90 ? 25.501 -12.738 -26.900 1.00 86.69 90 ARG A C 1
ATOM 720 O O . ARG A 1 90 ? 25.668 -13.474 -25.929 1.00 86.69 90 ARG A O 1
ATOM 727 N N . THR A 1 91 ? 26.108 -11.572 -27.048 1.00 84.19 91 THR A N 1
ATOM 728 C CA . THR A 1 91 ? 27.096 -11.036 -26.117 1.00 84.19 91 THR A CA 1
ATOM 729 C C . THR A 1 91 ? 26.518 -9.821 -25.411 1.00 84.19 91 THR A C 1
ATOM 731 O O . THR A 1 91 ? 26.038 -8.887 -26.052 1.00 84.19 91 THR A O 1
ATOM 734 N N . TYR A 1 92 ? 26.583 -9.817 -24.080 1.00 85.75 92 TYR A N 1
ATOM 735 C CA . TYR A 1 92 ? 26.088 -8.724 -23.247 1.00 85.75 92 TYR A CA 1
ATOM 736 C C . TYR A 1 92 ? 27.251 -7.939 -22.650 1.00 85.75 92 TYR A C 1
ATOM 738 O O . TYR A 1 92 ? 28.122 -8.516 -22.002 1.00 85.75 92 TYR A O 1
ATOM 746 N N . GLY A 1 93 ? 27.228 -6.620 -22.814 1.00 84.19 93 GLY A N 1
ATOM 747 C CA . GLY A 1 93 ? 28.182 -5.734 -22.160 1.00 84.19 93 GLY A CA 1
ATOM 748 C C . GLY A 1 93 ? 27.798 -5.396 -20.721 1.00 84.19 93 GLY A C 1
ATOM 749 O O . GLY A 1 93 ? 26.714 -5.729 -20.213 1.00 84.19 93 GLY A O 1
ATOM 750 N N . GLU A 1 94 ? 28.708 -4.702 -20.049 1.00 84.38 94 GLU A N 1
ATOM 751 C CA . GLU A 1 94 ? 28.476 -4.160 -18.712 1.00 84.38 94 GLU A CA 1
ATOM 752 C C . GLU A 1 94 ? 27.478 -2.981 -18.749 1.00 84.38 94 GLU A C 1
ATOM 754 O O . GLU A 1 94 ? 27.391 -2.259 -19.746 1.00 84.38 94 GLU A O 1
ATOM 759 N N . PRO A 1 95 ? 26.685 -2.751 -17.686 1.00 80.88 95 PRO A N 1
ATOM 760 C CA . PRO A 1 95 ? 25.774 -1.610 -17.638 1.00 80.88 95 PRO A CA 1
ATOM 761 C C . PRO A 1 95 ? 26.531 -0.274 -17.746 1.00 80.88 95 PRO A C 1
ATOM 763 O O . PRO A 1 95 ? 27.328 0.053 -16.870 1.00 80.88 95 PRO A O 1
ATOM 766 N N . GLY A 1 96 ? 26.229 0.526 -18.776 1.00 81.81 96 GLY A N 1
ATOM 767 C CA . GLY A 1 96 ? 26.916 1.798 -19.060 1.00 81.81 96 GLY A CA 1
ATOM 768 C C . GLY A 1 96 ? 28.045 1.712 -20.097 1.00 81.81 96 GLY A C 1
ATOM 769 O O . GLY A 1 96 ? 28.632 2.737 -20.423 1.00 81.81 96 GLY A O 1
ATOM 770 N N . MET A 1 97 ? 28.326 0.522 -20.632 1.00 86.00 97 MET A N 1
ATOM 771 C CA . MET A 1 97 ? 29.205 0.318 -21.788 1.00 86.00 97 MET A CA 1
ATOM 772 C C . MET A 1 97 ? 28.495 0.739 -23.088 1.00 86.00 97 MET A C 1
ATOM 774 O O . MET A 1 97 ? 27.290 0.522 -23.226 1.00 86.00 97 MET A O 1
ATOM 778 N N . SER A 1 98 ? 29.229 1.330 -24.036 1.00 85.06 98 SER A N 1
ATOM 779 C CA . SER A 1 98 ? 28.727 1.589 -25.392 1.00 85.06 98 SER A CA 1
ATOM 780 C C . SER A 1 98 ? 28.792 0.330 -26.261 1.00 85.06 98 SER A C 1
ATOM 782 O O . SER A 1 98 ? 29.564 -0.593 -25.990 1.00 85.06 98 SER A O 1
ATOM 784 N N . GLU A 1 99 ? 27.985 0.292 -27.319 1.00 83.25 99 GLU A N 1
ATOM 785 C CA . GLU A 1 99 ? 27.999 -0.809 -28.291 1.00 83.25 99 GLU A CA 1
ATOM 786 C C . GLU A 1 99 ? 29.355 -0.913 -29.003 1.00 83.25 99 GLU A C 1
ATOM 788 O O . GLU A 1 99 ? 29.877 -2.018 -29.131 1.00 83.25 99 GLU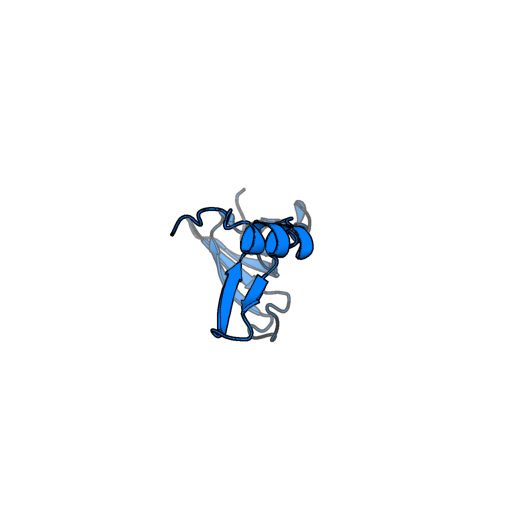 A O 1
ATOM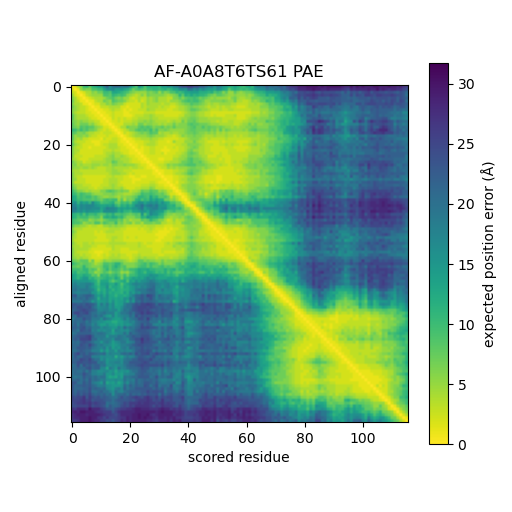 793 N N . ASP A 1 100 ? 29.983 0.218 -29.341 1.00 84.88 100 ASP A N 1
ATOM 794 C CA . ASP A 1 100 ? 31.306 0.256 -29.985 1.00 84.88 100 ASP A CA 1
ATOM 795 C C . ASP A 1 100 ? 32.405 -0.351 -29.107 1.00 84.88 100 ASP A C 1
ATOM 797 O O . ASP A 1 100 ? 33.259 -1.098 -29.585 1.00 84.88 100 ASP A O 1
ATOM 801 N N . LEU A 1 101 ? 32.368 -0.078 -27.797 1.00 85.50 101 LEU A N 1
ATOM 802 C CA . LEU A 1 101 ? 33.327 -0.646 -26.851 1.00 85.50 101 LEU A CA 1
ATOM 803 C C . LEU A 1 101 ? 33.116 -2.160 -26.712 1.00 85.50 101 LEU A C 1
ATOM 805 O O . LEU A 1 101 ? 34.084 -2.916 -26.668 1.00 85.50 101 LEU A O 1
ATOM 809 N N . LEU A 1 102 ? 31.861 -2.620 -26.683 1.00 86.00 102 LEU A N 1
ATOM 810 C CA . LEU A 1 102 ? 31.538 -4.048 -26.654 1.00 86.00 102 LEU A CA 1
ATOM 811 C C . LEU A 1 102 ? 31.992 -4.758 -27.939 1.00 86.00 102 L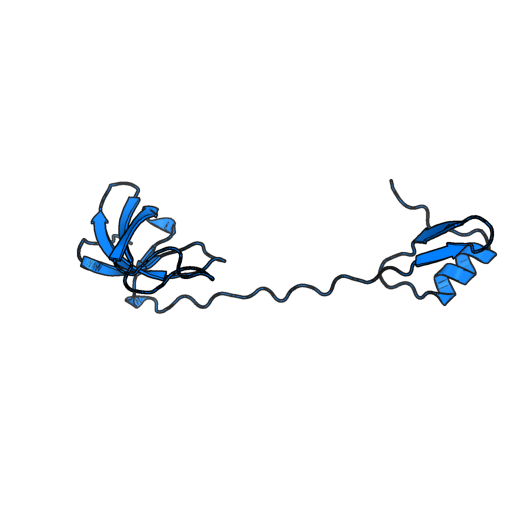EU A C 1
ATOM 813 O O . LEU A 1 102 ? 32.540 -5.859 -27.870 1.00 86.00 102 LEU A O 1
ATOM 817 N N . PHE A 1 103 ? 31.791 -4.122 -29.094 1.00 84.81 103 PHE A N 1
ATOM 818 C CA . PHE A 1 103 ? 32.247 -4.629 -30.384 1.00 84.81 103 PHE A CA 1
ATOM 819 C C . PHE A 1 103 ? 33.775 -4.728 -30.431 1.00 84.81 103 PHE A C 1
ATOM 821 O O . PHE A 1 103 ? 34.315 -5.779 -30.774 1.00 84.81 103 PHE A O 1
ATOM 828 N N . GLY A 1 104 ? 34.475 -3.679 -29.989 1.00 84.38 104 GLY A N 1
ATOM 829 C CA . GLY A 1 104 ? 35.932 -3.670 -29.884 1.00 84.38 104 GLY A CA 1
ATOM 830 C C . GLY A 1 104 ? 36.468 -4.770 -28.964 1.00 84.38 104 GLY A C 1
ATOM 831 O O . GLY A 1 104 ? 37.439 -5.441 -29.309 1.00 84.38 104 GLY A O 1
ATOM 832 N N . LEU A 1 105 ? 35.824 -5.026 -27.823 1.00 83.69 105 LEU A N 1
ATOM 833 C CA . LEU A 1 105 ? 36.230 -6.112 -26.923 1.00 83.69 105 LEU A CA 1
ATOM 834 C C . LEU A 1 105 ? 35.993 -7.502 -27.524 1.00 83.69 105 LEU A C 1
ATOM 836 O O . LEU A 1 105 ? 36.811 -8.393 -27.303 1.00 83.69 105 LEU A O 1
ATOM 840 N N . MET A 1 106 ? 34.921 -7.691 -28.301 1.00 79.38 106 MET A N 1
ATOM 841 C CA . MET A 1 106 ? 34.703 -8.934 -29.049 1.00 79.38 106 MET A CA 1
ATOM 842 C C . MET A 1 106 ? 35.771 -9.158 -30.118 1.00 79.38 106 MET A C 1
ATOM 844 O O . MET A 1 106 ? 36.335 -10.247 -30.178 1.00 79.38 106 MET A O 1
ATOM 848 N N . ALA A 1 107 ? 36.080 -8.135 -30.918 1.00 80.62 107 ALA A N 1
ATOM 849 C CA . ALA A 1 107 ? 37.081 -8.226 -31.981 1.00 80.62 107 ALA A CA 1
ATOM 850 C C . ALA A 1 107 ? 38.489 -8.539 -31.441 1.00 80.62 107 ALA A C 1
ATOM 852 O O . ALA A 1 107 ? 39.257 -9.241 -32.090 1.00 80.62 107 ALA A O 1
ATOM 853 N N . ASN A 1 108 ? 38.802 -8.068 -30.229 1.00 80.88 108 ASN A N 1
ATOM 854 C CA . ASN A 1 108 ? 40.082 -8.309 -29.560 1.00 80.88 108 ASN A CA 1
ATOM 855 C C . ASN A 1 108 ? 40.081 -9.540 -28.628 1.00 80.88 108 ASN A C 1
ATOM 857 O O . ASN A 1 108 ? 41.066 -9.781 -27.935 1.00 80.88 108 ASN A O 1
ATOM 861 N N . GLY A 1 109 ? 38.983 -10.306 -28.551 1.00 73.56 109 GLY A N 1
ATOM 862 C CA . GLY A 1 109 ? 38.874 -11.482 -27.673 1.00 73.56 109 GLY A CA 1
ATOM 863 C C . GLY A 1 109 ? 38.883 -11.174 -26.165 1.00 73.56 109 GLY A C 1
ATOM 864 O O . GLY A 1 109 ? 39.017 -12.082 -25.346 1.00 73.56 109 GLY A O 1
ATOM 865 N N . MET A 1 110 ? 38.718 -9.909 -25.770 1.00 70.12 110 MET A N 1
ATOM 866 C CA . MET A 1 110 ? 38.782 -9.428 -24.383 1.00 70.12 110 MET A CA 1
ATOM 867 C C . MET A 1 110 ? 37.386 -9.296 -23.763 1.00 70.12 110 MET A C 1
ATOM 869 O O . MET A 1 110 ? 37.035 -8.270 -23.177 1.00 70.12 110 MET A O 1
ATOM 873 N N . LEU A 1 111 ? 36.553 -10.328 -23.905 1.00 67.12 111 LEU A N 1
ATOM 874 C CA . LEU A 1 111 ? 35.205 -10.301 -23.346 1.00 67.12 111 LEU A CA 1
ATOM 875 C C . LEU A 1 111 ? 35.243 -10.178 -21.814 1.00 67.12 111 LEU A C 1
ATOM 877 O O . LEU A 1 111 ? 35.976 -10.927 -21.155 1.00 67.12 111 LEU A O 1
ATOM 881 N N . PRO A 1 112 ? 34.434 -9.282 -21.215 1.00 60.56 112 PRO A N 1
ATOM 882 C CA . PRO A 1 112 ? 34.297 -9.242 -19.770 1.00 60.56 112 PRO A CA 1
ATOM 883 C C . PRO A 1 112 ? 33.747 -10.594 -19.307 1.00 60.56 112 PRO A C 1
ATOM 885 O O . PRO A 1 112 ? 32.687 -11.036 -19.754 1.00 60.56 112 PRO A O 1
ATOM 888 N N . LYS A 1 113 ? 34.488 -11.279 -18.430 1.00 56.00 113 LYS A N 1
ATOM 889 C CA . LYS A 1 113 ? 34.061 -12.553 -17.842 1.00 56.00 113 LYS A CA 1
ATOM 890 C C . LYS A 1 113 ? 32.778 -12.321 -17.045 1.00 56.00 113 LYS A C 1
ATOM 892 O O . LYS A 1 113 ? 32.824 -11.876 -15.899 1.00 56.00 113 LYS A O 1
ATOM 897 N N . GLY A 1 114 ? 31.634 -12.621 -17.651 1.00 51.59 114 GLY A N 1
ATOM 898 C CA . GLY A 1 114 ? 30.354 -12.614 -16.959 1.00 51.59 114 GLY A CA 1
ATOM 899 C C . GLY A 1 114 ? 30.379 -13.641 -15.829 1.00 51.59 114 GLY A C 1
ATOM 900 O O . GLY A 1 114 ? 30.612 -14.826 -16.071 1.00 51.59 114 GLY A O 1
ATOM 901 N N . ARG A 1 115 ? 30.153 -13.199 -14.587 1.00 51.38 115 ARG A N 1
ATOM 902 C CA . ARG A 1 115 ? 29.803 -14.121 -13.500 1.00 51.38 115 ARG A CA 1
ATOM 903 C C . ARG A 1 115 ? 28.444 -14.744 -13.839 1.00 51.38 115 ARG A C 1
ATOM 905 O O . ARG A 1 115 ? 27.504 -14.001 -14.123 1.00 51.38 115 ARG A O 1
ATOM 912 N N . ARG A 1 116 ? 28.402 -16.081 -13.861 1.00 40.72 116 ARG A N 1
ATOM 913 C CA . ARG A 1 116 ? 27.165 -16.877 -13.899 1.00 40.72 116 ARG A CA 1
ATOM 914 C C . ARG A 1 116 ? 26.271 -16.536 -12.713 1.00 40.72 116 ARG A C 1
ATOM 916 O O . ARG A 1 116 ? 26.835 -16.265 -11.628 1.00 40.72 116 ARG A O 1
#

pLDDT: mean 80.59, std 11.2, range [40.72, 93.62]

Solvent-accessible surface area (backbone atoms only — not comparable to full-atom values): 7169 Å² total; per-residue (Å²): 137,85,80,52,70,70,44,52,24,35,38,39,52,90,89,49,75,68,40,44,27,32,26,73,39,72,54,98,69,35,30,32,28,32,28,69,41,73,43,70,101,77,53,84,42,58,61,62,47,75,42,83,40,51,63,90,36,55,41,54,50,91,78,48,84,79,79,70,77,75,72,76,77,72,80,77,72,61,54,34,71,49,66,41,87,89,77,68,48,76,48,74,46,56,72,77,47,53,60,68,58,46,50,50,25,56,77,69,71,59,62,79,81,75,80,128

Nearest PDB structures (foldseek):
  6kco-assembly3_E  TM=8.562E-01  e=3.788E-02  Drosophila melanogaster
  7cfd-assembly1_B  TM=8.499E-01  e=1.992E-01  Drosophila melanogaster
  4db1-assembly3_A  TM=7.816E-01  e=2.110E-01  Homo sapiens
  8qyq-assembly1_A  TM=7.280E-01  e=6.260E-01  Bos taurus
  7lby-assembly1_A  TM=4.807E-01  e=2.205E+00  Escherichia coli K-12

Mean predicted aligned error: 13.08 Å

Foldseek 3Di:
DDDDAQFWFWFDDLQDDIFTWGFHDDDPFWTWTFTQDQDDPVSPDPHGDIDIGGPVRTDGCVVPDDDRPPPPPDPDQDWDWDADPVPRDIATHDRPDDPVVCVVCVVVVNHDPDDD

Secondary structure (DSSP, 8-state):
--PPTT-EEEES-TTS--EEEEEEEE-SSEEEEEE-S-BSTT--B-TT-EEEEEGGGEEEGGG-PPPP-----PPPPPPPEEE-TTT--EEEPPTT--HHHHHHHHHTT-------